Protein AF-Z4WSS7-F1 (afdb_monomer)

Radius of gyration: 13.34 Å; Cα contacts (8 Å, |Δi|>4): 47; chains: 1; bounding box: 23×24×42 Å

Mean predicted aligned error: 6.78 Å

Solvent-accessible surface area (backbone atoms only — not comparable to full-atom values): 4264 Å² total; per-residue (Å²): 131,86,82,86,75,85,85,89,62,98,41,77,67,62,47,56,77,77,38,51,47,77,76,48,63,52,50,73,67,55,53,61,74,64,61,50,29,67,94,48,51,47,79,56,97,72,38,74,46,71,30,76,88,79,86,69,82,81,75,76,84,126

Organism: NCBI:txid887901

Foldseek 3Di:
DPDPDDDDDPDLVRVCVPDPCVQQVHDSVRCVVQVAEQVRWDDDPRDIGHHDDDDDDPPPPD

Sequence (62 aa):
MYGGRHYYFGSIASTYEIFTPDEFGVSIHTLWAYKIIEEHPYIGKKSEVRGGEIKRKTNKAR

Secondary structure (DSSP, 8-state):
--TT-----SSHHHHTTTS-HHHHTS-HHHHHHHT--SSS-EE-SS-EE-------------

pLDDT: mean 82.37, std 12.14, range [40.47, 92.0]

Structure (mmCIF, N/CA/C/O backbone):
data_AF-Z4WSS7-F1
#
_entry.id   AF-Z4WSS7-F1
#
loop_
_atom_site.group_PDB
_atom_site.id
_atom_site.type_symbol
_atom_site.label_atom_id
_atom_site.label_alt_id
_atom_site.label_comp_id
_atom_site.label_asym_id
_atom_site.label_entity_id
_atom_site.label_seq_id
_atom_site.pdbx_PDB_ins_code
_atom_site.Cartn_x
_atom_site.Cartn_y
_atom_site.Cartn_z
_atom_site.occupancy
_atom_site.B_iso_or_equiv
_atom_site.auth_seq_id
_atom_site.auth_comp_id
_atom_site.auth_asym_id
_atom_site.auth_atom_id
_atom_site.pdbx_PDB_model_num
ATOM 1 N N . MET A 1 1 ? -11.278 -16.436 2.587 1.00 40.47 1 MET A N 1
ATOM 2 C CA . MET A 1 1 ? -10.922 -16.261 1.163 1.00 40.47 1 MET A CA 1
ATOM 3 C C . MET A 1 1 ? -11.830 -15.178 0.601 1.00 40.47 1 MET A C 1
ATOM 5 O O . MET A 1 1 ? -13.023 -15.420 0.483 1.00 40.47 1 MET A O 1
ATOM 9 N N . TYR A 1 2 ? -11.324 -13.970 0.345 1.00 49.34 2 TYR A N 1
ATOM 10 C CA . TYR A 1 2 ? -12.124 -12.907 -0.272 1.00 49.34 2 TYR A CA 1
ATOM 11 C C . TYR A 1 2 ? -12.311 -13.217 -1.769 1.00 49.34 2 TYR A C 1
ATOM 13 O O . TYR A 1 2 ? -11.521 -12.799 -2.601 1.00 49.34 2 TYR A O 1
ATOM 21 N N . GLY A 1 3 ? -13.320 -14.032 -2.093 1.00 53.56 3 GLY A N 1
ATOM 22 C CA . GLY A 1 3 ? -14.109 -13.984 -3.334 1.00 53.56 3 GLY A CA 1
ATOM 23 C C . GLY A 1 3 ? -13.432 -13.991 -4.715 1.00 53.56 3 GLY A C 1
ATOM 24 O O . GLY A 1 3 ? -14.124 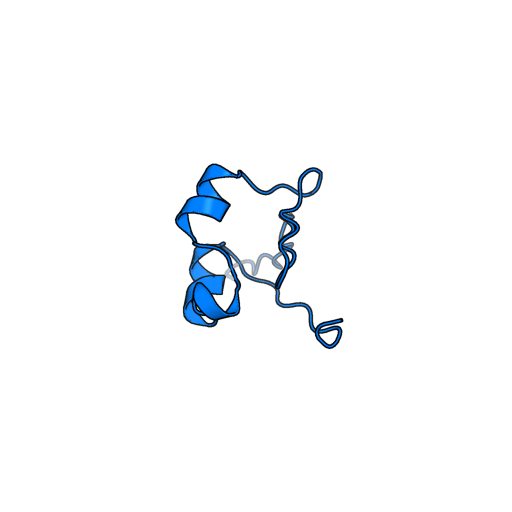-13.664 -5.673 1.00 53.56 3 GLY A O 1
ATOM 25 N N . GLY A 1 4 ? -12.142 -14.313 -4.857 1.00 65.56 4 GLY A N 1
ATOM 26 C CA . GLY A 1 4 ? -11.483 -14.557 -6.153 1.00 65.56 4 GLY A CA 1
ATOM 27 C C . GLY A 1 4 ? -11.470 -13.383 -7.145 1.00 65.56 4 GLY A C 1
ATOM 28 O O . GLY A 1 4 ? -11.211 -13.593 -8.328 1.00 65.56 4 GLY A O 1
ATOM 29 N N . ARG A 1 5 ? -11.771 -12.153 -6.708 1.00 77.81 5 ARG A N 1
ATOM 30 C CA . ARG A 1 5 ? -11.749 -10.968 -7.578 1.00 77.81 5 ARG A CA 1
ATOM 31 C C . ARG A 1 5 ? -10.378 -10.314 -7.530 1.00 77.81 5 ARG A C 1
ATOM 33 O O . ARG A 1 5 ? -9.933 -9.886 -6.470 1.00 77.81 5 ARG A O 1
ATOM 40 N N . HIS A 1 6 ? -9.749 -10.207 -8.694 1.00 82.94 6 HIS A N 1
ATOM 41 C CA . HIS A 1 6 ? -8.501 -9.482 -8.881 1.00 82.94 6 HIS A CA 1
ATOM 42 C C . HIS A 1 6 ? -8.805 -8.115 -9.489 1.00 82.94 6 HIS A C 1
ATOM 44 O O . HIS A 1 6 ? -9.496 -8.022 -10.504 1.00 82.94 6 HIS A O 1
ATOM 50 N N . TYR A 1 7 ? -8.282 -7.062 -8.868 1.00 85.69 7 TYR A N 1
ATOM 51 C CA . TYR A 1 7 ? -8.359 -5.703 -9.386 1.00 85.69 7 TYR A CA 1
ATOM 52 C C . TYR A 1 7 ? -6.966 -5.263 -9.830 1.00 85.69 7 TYR A C 1
ATOM 54 O O . TYR A 1 7 ? -5.987 -5.487 -9.119 1.00 85.69 7 TYR A O 1
ATOM 62 N N . TYR A 1 8 ? -6.883 -4.639 -11.003 1.00 87.06 8 TYR A N 1
ATOM 63 C CA . TYR A 1 8 ? -5.626 -4.168 -11.578 1.00 87.06 8 TYR A CA 1
ATOM 64 C C . TYR A 1 8 ? -5.646 -2.648 -11.647 1.00 87.06 8 TYR A C 1
ATOM 66 O O . TYR A 1 8 ? -6.500 -2.059 -12.309 1.00 87.06 8 TYR A O 1
ATOM 74 N N . PHE A 1 9 ? -4.684 -2.020 -10.978 1.00 87.56 9 PHE A N 1
ATOM 75 C CA . PHE A 1 9 ? -4.583 -0.570 -10.876 1.00 87.56 9 PHE A CA 1
ATOM 76 C C . PHE A 1 9 ? -3.268 -0.083 -11.453 1.00 87.56 9 PHE A C 1
ATOM 78 O O . PHE A 1 9 ? -2.232 -0.700 -11.244 1.00 87.56 9 PHE A O 1
ATOM 85 N N . GLY A 1 10 ? -3.312 1.054 -12.151 1.00 86.75 10 GLY A N 1
ATOM 86 C CA . GLY A 1 10 ? -2.127 1.685 -12.739 1.00 86.75 10 GLY A CA 1
ATOM 87 C C . GLY A 1 10 ? -1.123 2.214 -11.715 1.00 86.75 10 GLY A C 1
ATOM 88 O O . GLY A 1 10 ? 0.032 2.451 -12.050 1.00 86.75 10 GLY A O 1
ATOM 89 N N . SER A 1 11 ? -1.572 2.437 -10.482 1.00 87.50 11 SER A N 1
ATOM 90 C CA . SER A 1 11 ? -0.764 2.957 -9.389 1.00 87.50 11 SER A CA 1
ATOM 91 C C . SER A 1 11 ? -1.375 2.546 -8.052 1.00 87.50 11 SER A C 1
ATOM 93 O O . SER A 1 11 ? -2.571 2.264 -7.978 1.00 87.50 11 SER A O 1
ATOM 95 N N . ILE A 1 12 ? -0.572 2.577 -6.984 1.00 89.12 12 ILE A N 1
ATOM 96 C CA . ILE A 1 12 ? -1.073 2.368 -5.618 1.00 89.12 12 ILE A CA 1
ATOM 97 C C . ILE A 1 12 ? -2.116 3.439 -5.267 1.00 89.12 12 ILE A C 1
ATOM 99 O O . ILE A 1 12 ? -3.112 3.114 -4.636 1.00 89.12 12 ILE A O 1
ATOM 103 N N . ALA A 1 13 ? -1.932 4.689 -5.709 1.00 90.69 13 ALA A N 1
ATOM 104 C CA . ALA A 1 13 ? -2.873 5.775 -5.434 1.00 90.69 13 ALA A CA 1
ATOM 105 C C . ALA A 1 13 ? -4.273 5.488 -5.995 1.00 90.69 13 ALA A C 1
ATOM 107 O O . ALA A 1 13 ? -5.253 5.641 -5.274 1.00 90.69 13 ALA A O 1
ATOM 108 N N . SER A 1 14 ? -4.356 4.974 -7.227 1.00 89.88 14 SER A N 1
ATOM 109 C CA . SER A 1 14 ? -5.633 4.626 -7.866 1.00 89.88 14 SER A CA 1
ATOM 110 C C . SER A 1 14 ? -6.402 3.527 -7.130 1.00 89.88 14 SER A C 1
ATOM 112 O O . SER A 1 14 ? -7.625 3.481 -7.204 1.00 89.88 14 SER A O 1
ATOM 114 N N . THR A 1 15 ? -5.716 2.656 -6.384 1.00 89.38 15 THR A N 1
ATOM 115 C CA . THR A 1 15 ? -6.376 1.674 -5.512 1.00 89.38 15 THR A CA 1
ATOM 116 C C . THR A 1 15 ? -7.184 2.364 -4.409 1.00 89.38 15 THR A C 1
ATOM 118 O O . THR A 1 15 ? -8.297 1.937 -4.105 1.00 89.38 15 THR A O 1
ATOM 121 N N . TYR A 1 16 ? -6.659 3.454 -3.838 1.00 90.00 16 TYR A N 1
ATOM 122 C CA . TYR A 1 16 ? -7.301 4.184 -2.736 1.00 90.00 16 TYR A CA 1
ATOM 123 C C . TYR A 1 16 ? -8.396 5.158 -3.182 1.00 90.00 16 TYR A C 1
ATOM 125 O O . TYR A 1 16 ? -9.078 5.734 -2.341 1.00 90.00 16 TYR A O 1
ATOM 133 N N . GLU A 1 17 ? -8.599 5.331 -4.490 1.00 90.62 17 GLU A N 1
ATOM 134 C CA . GLU A 1 17 ? -9.778 6.031 -5.014 1.00 90.62 17 GLU A CA 1
ATOM 135 C C . GLU A 1 17 ? -11.048 5.173 -4.897 1.00 90.62 17 GLU A C 1
ATOM 137 O O . GLU A 1 17 ? -12.156 5.701 -4.904 1.00 90.62 17 GLU A O 1
ATOM 142 N N . ILE A 1 18 ? -10.887 3.848 -4.785 1.00 90.06 18 ILE A N 1
ATOM 143 C CA . ILE A 1 18 ? -11.987 2.877 -4.706 1.00 90.06 18 ILE A CA 1
ATOM 144 C C . ILE A 1 18 ? -12.069 2.245 -3.319 1.00 90.06 18 ILE A C 1
ATOM 146 O O . ILE A 1 18 ? -13.168 2.015 -2.822 1.00 90.06 18 ILE A O 1
ATOM 150 N N . PHE A 1 19 ? -10.923 1.953 -2.701 1.00 88.50 19 PHE A N 1
ATOM 151 C CA . PHE A 1 19 ? -10.856 1.302 -1.397 1.00 88.50 19 PHE A CA 1
ATOM 152 C C . PHE A 1 19 ? -10.364 2.258 -0.321 1.00 88.50 19 PHE A C 1
ATOM 154 O O . PHE A 1 19 ? -9.350 2.938 -0.478 1.00 88.50 19 PHE A O 1
ATOM 161 N N . THR A 1 20 ? -11.024 2.250 0.829 1.00 89.75 20 THR A N 1
ATOM 162 C CA . THR A 1 20 ? -10.513 2.966 1.998 1.00 89.75 20 THR A CA 1
ATOM 163 C C . THR A 1 20 ? -9.385 2.176 2.683 1.00 89.75 20 THR A C 1
ATOM 165 O O . THR A 1 20 ? -9.331 0.947 2.579 1.00 89.75 20 THR A O 1
ATOM 168 N N . PRO A 1 21 ? -8.481 2.835 3.436 1.00 89.88 21 PRO A N 1
ATOM 169 C CA . PRO A 1 21 ? -7.432 2.145 4.192 1.00 89.88 21 PRO A CA 1
ATOM 170 C C . PRO A 1 21 ? -7.959 1.110 5.191 1.00 89.88 21 PRO A C 1
ATOM 172 O O . PRO A 1 21 ? -7.288 0.110 5.440 1.00 89.88 21 PRO A O 1
ATOM 175 N N . ASP A 1 22 ? -9.155 1.326 5.751 1.00 88.75 22 ASP A N 1
ATOM 176 C CA . ASP A 1 22 ? -9.773 0.369 6.671 1.00 88.75 22 ASP A CA 1
ATOM 177 C C . ASP A 1 22 ? -10.222 -0.901 5.937 1.00 88.75 22 ASP A C 1
ATOM 179 O O . ASP A 1 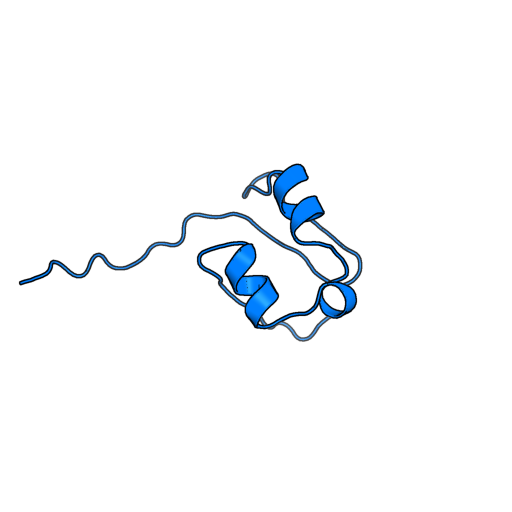22 ? -9.899 -2.012 6.366 1.00 88.75 22 ASP A O 1
ATOM 183 N N . GLU A 1 23 ? -10.879 -0.753 4.781 1.00 87.88 23 GLU A N 1
ATOM 184 C CA . GLU A 1 23 ? -11.289 -1.876 3.930 1.00 87.88 23 GLU A CA 1
ATOM 185 C C . GLU A 1 23 ? -10.082 -2.655 3.412 1.00 87.88 23 GLU A C 1
ATOM 187 O O . GLU A 1 23 ? -10.048 -3.885 3.490 1.00 87.88 23 GLU A O 1
ATOM 192 N N . PHE A 1 24 ? -9.063 -1.935 2.943 1.00 86.25 24 PHE A N 1
ATOM 193 C CA . PHE A 1 24 ? -7.849 -2.525 2.395 1.00 86.25 24 PHE A CA 1
ATOM 194 C C . PHE A 1 24 ? -6.951 -3.135 3.487 1.00 86.25 24 PHE A C 1
ATOM 196 O O . PHE A 1 24 ? -6.211 -4.087 3.229 1.00 86.25 24 PHE A O 1
ATOM 203 N N . GLY A 1 25 ? -7.055 -2.635 4.724 1.00 89.12 25 GLY A N 1
ATOM 204 C CA . GLY A 1 25 ? -6.314 -3.101 5.898 1.00 89.12 25 GLY A CA 1
ATOM 205 C C . GLY A 1 25 ? -4.871 -2.599 5.979 1.00 89.12 25 GLY A C 1
ATOM 206 O O . GLY A 1 25 ? -4.094 -3.110 6.783 1.00 89.12 25 GLY A O 1
ATOM 207 N N . VAL A 1 26 ? -4.502 -1.631 5.142 1.00 90.38 26 VAL A N 1
ATOM 208 C CA . VAL A 1 26 ? -3.168 -1.032 5.072 1.00 90.38 26 VAL A CA 1
ATOM 209 C C . VAL A 1 26 ? -3.295 0.392 4.533 1.00 90.38 26 VAL A C 1
ATOM 211 O O . VAL A 1 26 ? -4.245 0.709 3.822 1.00 90.38 26 VAL A O 1
ATOM 214 N N . SER A 1 27 ? -2.366 1.269 4.912 1.00 91.94 27 SER A N 1
ATOM 215 C CA . SER A 1 27 ? -2.342 2.651 4.429 1.00 91.94 27 SER A CA 1
ATOM 216 C C . SER A 1 27 ? -1.525 2.792 3.143 1.00 91.94 27 SER A C 1
ATOM 218 O O . SER A 1 27 ? -0.570 2.044 2.911 1.00 91.94 27 SER A O 1
ATOM 220 N N . ILE A 1 28 ? -1.845 3.809 2.336 1.00 91.56 28 ILE A N 1
ATOM 221 C CA . ILE A 1 28 ? -1.089 4.135 1.119 1.00 91.56 28 ILE A CA 1
ATOM 222 C C . ILE A 1 28 ? 0.398 4.372 1.412 1.00 91.56 28 ILE A C 1
ATOM 224 O O . ILE A 1 28 ? 1.262 3.845 0.712 1.00 91.56 28 ILE A O 1
ATOM 228 N N . HIS A 1 29 ? 0.700 5.081 2.503 1.00 92.00 29 HIS A N 1
ATOM 229 C CA . HIS A 1 29 ? 2.067 5.372 2.930 1.00 92.00 29 HIS A CA 1
ATOM 230 C C . HIS A 1 29 ? 2.841 4.101 3.286 1.00 92.00 29 HIS A C 1
ATOM 232 O O . HIS A 1 29 ? 4.013 3.983 2.937 1.00 92.00 29 HIS A O 1
ATOM 238 N N . THR A 1 30 ? 2.189 3.128 3.930 1.00 91.06 30 THR A N 1
ATOM 239 C CA . THR A 1 30 ? 2.807 1.833 4.246 1.00 91.06 30 THR A CA 1
ATOM 240 C C . THR A 1 30 ? 3.170 1.076 2.974 1.00 91.06 30 THR A C 1
ATOM 242 O O . THR A 1 30 ? 4.282 0.574 2.872 1.00 91.06 30 THR A O 1
ATOM 245 N N . LEU A 1 31 ? 2.271 1.032 1.986 1.00 89.56 31 LEU A N 1
ATOM 246 C CA . LEU A 1 31 ? 2.531 0.358 0.710 1.00 89.56 31 LEU A CA 1
ATOM 247 C C . LEU A 1 31 ? 3.677 1.017 -0.071 1.00 89.56 31 LEU A C 1
ATOM 249 O O . LEU A 1 31 ? 4.501 0.318 -0.658 1.00 89.56 31 LEU A O 1
ATOM 253 N N . TRP A 1 32 ? 3.770 2.349 -0.046 1.00 89.69 32 TRP A N 1
ATOM 254 C CA . TRP A 1 32 ? 4.903 3.068 -0.635 1.00 89.69 32 TRP A CA 1
ATOM 255 C C . TRP A 1 32 ? 6.218 2.802 0.093 1.00 89.69 32 TRP A C 1
ATOM 257 O O . 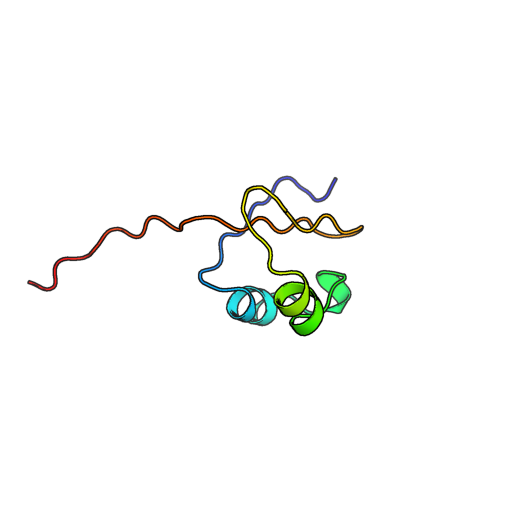TRP A 1 32 ? 7.226 2.530 -0.558 1.00 89.69 32 TRP A O 1
ATOM 267 N N . ALA A 1 33 ? 6.214 2.831 1.427 1.00 91.56 33 ALA A N 1
ATOM 268 C CA . ALA A 1 33 ? 7.397 2.530 2.229 1.00 91.56 33 ALA A CA 1
ATOM 269 C C . ALA A 1 33 ? 7.870 1.079 2.040 1.00 91.56 33 ALA A C 1
ATOM 271 O O . ALA A 1 33 ? 9.071 0.819 2.039 1.00 91.56 33 ALA A O 1
ATOM 272 N N . TYR A 1 34 ? 6.931 0.154 1.831 1.00 90.50 34 TYR A N 1
ATOM 273 C CA . TYR A 1 34 ? 7.199 -1.269 1.638 1.00 90.50 34 TYR A CA 1
ATOM 274 C C . TYR A 1 34 ? 7.842 -1.599 0.282 1.00 90.50 34 TYR A C 1
ATOM 276 O O . TYR A 1 34 ? 8.471 -2.642 0.156 1.00 90.50 34 TYR A O 1
ATOM 284 N N . LYS A 1 35 ? 7.723 -0.715 -0.723 1.00 87.38 35 LYS A N 1
ATOM 285 C CA . LYS A 1 35 ? 8.280 -0.908 -2.079 1.00 87.38 35 LYS A CA 1
ATOM 286 C C . LYS A 1 35 ? 7.885 -2.252 -2.704 1.00 87.38 35 LYS A C 1
ATOM 288 O O . LYS A 1 35 ? 8.725 -3.087 -3.024 1.00 87.38 35 LYS A O 1
ATOM 293 N N . ILE A 1 36 ? 6.583 -2.436 -2.882 1.00 88.06 36 ILE A N 1
ATOM 294 C CA . ILE A 1 36 ? 5.997 -3.673 -3.410 1.00 88.06 36 ILE A CA 1
ATOM 295 C C . ILE A 1 36 ? 6.515 -3.943 -4.825 1.00 88.06 36 ILE A C 1
ATOM 297 O O . ILE A 1 36 ? 6.369 -3.105 -5.717 1.00 88.06 36 ILE A O 1
ATOM 301 N N . ILE A 1 37 ? 7.058 -5.137 -5.028 1.00 87.38 37 ILE A N 1
ATOM 302 C CA . ILE A 1 37 ? 7.526 -5.649 -6.321 1.00 87.38 37 ILE A CA 1
ATOM 303 C C . ILE A 1 37 ? 6.988 -7.068 -6.529 1.00 87.38 37 ILE A C 1
ATOM 305 O O . ILE A 1 37 ? 6.389 -7.643 -5.621 1.00 87.38 37 ILE A O 1
ATOM 309 N N . GLU A 1 38 ? 7.180 -7.637 -7.717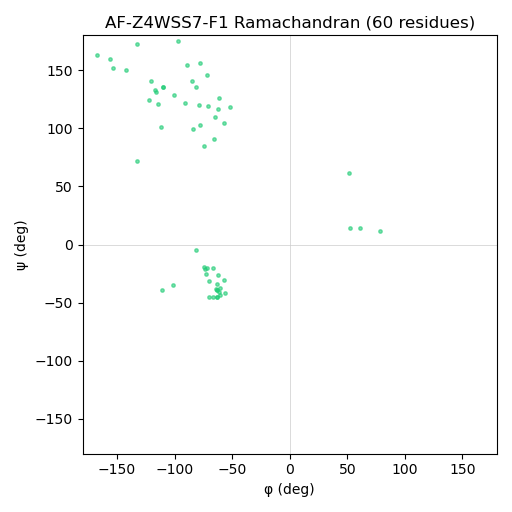 1.00 84.44 38 GLU A N 1
ATOM 310 C CA . GLU A 1 38 ? 6.666 -8.976 -8.041 1.00 84.44 38 GLU A CA 1
ATOM 311 C C . GLU A 1 38 ? 7.260 -10.061 -7.126 1.00 84.44 38 GLU A C 1
ATOM 313 O O . GLU A 1 38 ? 6.532 -10.913 -6.622 1.00 84.44 38 GLU A O 1
ATOM 318 N N . GLU A 1 39 ? 8.560 -9.966 -6.825 1.00 87.44 39 GLU A N 1
ATOM 319 C CA . GLU A 1 39 ? 9.275 -10.866 -5.902 1.00 87.44 39 GLU A CA 1
ATOM 320 C C . GLU A 1 39 ? 8.962 -10.616 -4.419 1.00 87.44 39 GLU A C 1
ATOM 322 O O . GLU A 1 39 ? 9.185 -11.486 -3.578 1.00 87.44 39 GLU A O 1
ATOM 327 N N . HIS A 1 40 ? 8.438 -9.437 -4.083 1.00 88.56 40 HIS A N 1
ATOM 328 C CA . HIS A 1 40 ? 8.137 -9.038 -2.711 1.00 88.56 40 HIS A CA 1
ATOM 329 C C . HIS A 1 40 ? 6.727 -8.444 -2.621 1.00 88.56 40 HIS A C 1
ATOM 331 O O . HIS A 1 40 ? 6.558 -7.223 -2.492 1.00 88.56 40 HIS A O 1
ATOM 337 N N . PRO A 1 41 ? 5.695 -9.301 -2.735 1.00 90.50 41 PRO A N 1
ATOM 338 C CA . PRO A 1 41 ? 4.319 -8.866 -2.603 1.00 90.50 41 PRO A CA 1
ATOM 339 C C . PRO A 1 41 ? 4.008 -8.530 -1.144 1.00 90.50 41 PRO A C 1
ATOM 341 O O . PRO A 1 41 ? 4.479 -9.184 -0.213 1.00 90.50 41 PRO A O 1
ATOM 344 N N . TYR A 1 42 ? 3.158 -7.530 -0.938 1.00 90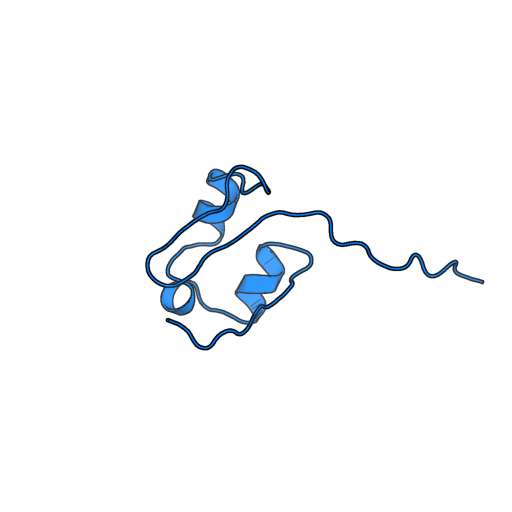.31 42 TYR A N 1
ATOM 345 C CA . TYR A 1 42 ? 2.608 -7.255 0.381 1.00 90.31 42 TYR A CA 1
ATOM 346 C C . TYR A 1 42 ? 1.478 -8.246 0.667 1.00 90.31 42 TYR A C 1
ATOM 348 O O . TYR A 1 42 ? 0.471 -8.261 -0.043 1.00 90.31 42 TYR A O 1
ATOM 356 N N . ILE A 1 43 ? 1.622 -9.044 1.724 1.00 89.50 43 ILE A N 1
ATOM 357 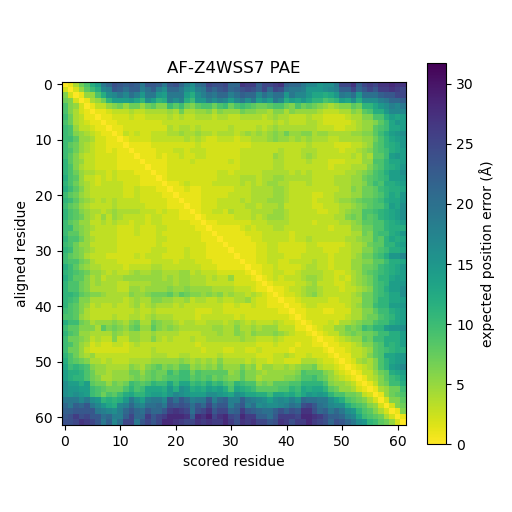C CA . ILE A 1 43 ? 0.609 -10.008 2.164 1.00 89.50 43 ILE A CA 1
ATOM 358 C C . ILE A 1 43 ? 0.046 -9.5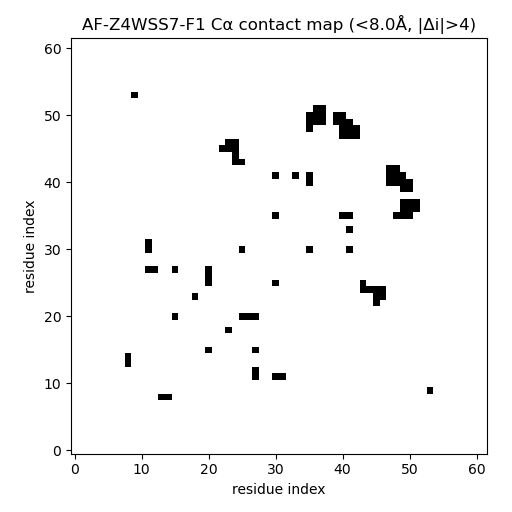32 3.504 1.00 89.50 43 ILE A C 1
ATOM 360 O O . ILE A 1 43 ? 0.666 -9.690 4.555 1.00 89.50 43 ILE A O 1
ATOM 364 N N . GLY A 1 44 ? -1.132 -8.915 3.458 1.00 86.12 44 GLY A N 1
ATOM 365 C CA . GLY A 1 44 ? -1.866 -8.469 4.634 1.00 86.12 44 GLY A CA 1
ATOM 366 C C . GLY A 1 44 ? -2.936 -9.468 5.071 1.00 86.12 44 GLY A C 1
ATOM 367 O O . GLY A 1 44 ? -3.238 -10.453 4.401 1.00 86.12 44 GLY A O 1
ATOM 368 N N . LYS A 1 45 ? -3.579 -9.176 6.206 1.00 83.38 45 LYS A N 1
ATOM 369 C CA . LYS A 1 45 ? -4.680 -9.999 6.737 1.00 83.38 45 LYS A CA 1
ATOM 370 C C . LYS A 1 45 ? -5.961 -9.904 5.892 1.00 83.38 45 LYS A C 1
ATOM 372 O O . LYS A 1 45 ? -6.732 -10.860 5.851 1.00 83.38 45 LYS A O 1
ATOM 377 N N . LYS A 1 46 ? -6.202 -8.745 5.266 1.00 85.56 46 LYS A N 1
ATOM 378 C CA . LYS A 1 46 ? -7.394 -8.466 4.441 1.00 85.56 46 LYS A CA 1
ATOM 379 C C . LYS A 1 46 ? -7.113 -8.560 2.936 1.00 85.56 46 LYS A C 1
ATOM 381 O O . LYS A 1 46 ? -7.975 -9.028 2.197 1.00 85.56 46 LYS A O 1
ATOM 386 N N . SER A 1 47 ? -5.913 -8.165 2.509 1.00 85.06 47 SER A N 1
ATOM 387 C CA . SER A 1 47 ? -5.580 -7.939 1.098 1.00 85.06 47 SER A CA 1
ATOM 388 C C . SER A 1 47 ? -4.158 -8.391 0.784 1.00 85.06 47 SER A C 1
ATOM 390 O O . SER A 1 47 ? -3.269 -8.293 1.631 1.00 85.06 47 SER A O 1
ATOM 392 N N . GLU A 1 48 ? -3.937 -8.816 -0.454 1.00 88.62 48 GLU A N 1
ATOM 393 C CA . GLU A 1 48 ? -2.612 -9.075 -1.010 1.00 88.62 48 GLU A CA 1
ATOM 394 C C . GLU A 1 48 ? -2.365 -8.111 -2.174 1.00 88.62 48 GLU A C 1
ATOM 396 O O . GLU A 1 48 ? -3.236 -7.928 -3.027 1.00 88.62 48 GLU A O 1
ATOM 401 N N . VAL A 1 49 ? -1.191 -7.480 -2.208 1.00 88.44 49 VAL A N 1
ATOM 402 C CA . VAL A 1 49 ? -0.806 -6.523 -3.250 1.00 88.44 49 VAL A CA 1
ATOM 403 C C . VAL A 1 49 ? 0.471 -7.004 -3.913 1.00 88.44 49 VAL A C 1
ATOM 405 O O . VAL A 1 49 ? 1.487 -7.203 -3.250 1.00 88.44 49 VAL A O 1
ATOM 408 N N . ARG A 1 50 ? 0.422 -7.158 -5.235 1.00 89.50 50 ARG A N 1
ATOM 409 C CA . ARG A 1 50 ? 1.560 -7.572 -6.058 1.00 89.50 50 ARG A CA 1
ATOM 410 C C . ARG A 1 50 ? 1.917 -6.441 -7.013 1.00 89.50 50 ARG A C 1
ATOM 412 O O . ARG A 1 50 ? 1.028 -5.879 -7.653 1.00 89.50 50 ARG A O 1
ATOM 419 N N . GLY A 1 51 ? 3.198 -6.097 -7.081 1.00 86.00 51 GLY A N 1
ATOM 420 C CA . GLY A 1 51 ? 3.721 -5.179 -8.089 1.00 86.00 51 GLY A CA 1
ATOM 421 C C . GLY A 1 51 ? 4.033 -5.951 -9.366 1.00 86.00 51 GLY A C 1
ATOM 422 O O . GLY A 1 51 ? 4.520 -7.070 -9.285 1.00 86.00 51 GLY A O 1
ATOM 423 N N . GLY A 1 52 ? 3.754 -5.374 -10.531 1.00 84.44 52 GLY A N 1
ATOM 424 C CA . GLY A 1 52 ? 4.067 -6.000 -11.814 1.00 84.44 52 GLY A CA 1
ATOM 425 C C . GLY A 1 52 ? 3.941 -5.013 -12.967 1.00 84.44 52 GLY A C 1
ATOM 426 O O . GLY A 1 52 ? 3.323 -3.952 -12.833 1.00 84.44 52 GLY A O 1
ATOM 427 N N . GLU A 1 53 ? 4.531 -5.354 -14.110 1.00 80.06 53 GLU A N 1
ATOM 428 C CA . GLU A 1 53 ? 4.400 -4.545 -15.318 1.00 80.06 53 GLU A CA 1
ATOM 429 C C . GLU A 1 53 ? 2.989 -4.652 -15.900 1.00 80.06 53 GLU A C 1
ATOM 431 O O . GLU A 1 53 ? 2.535 -5.708 -16.350 1.00 80.06 53 GLU A O 1
ATOM 436 N N 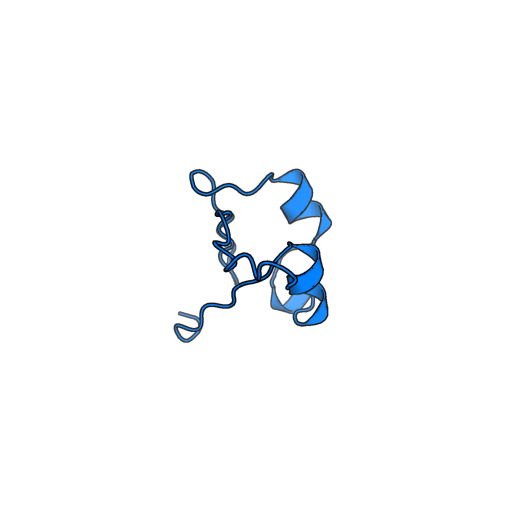. ILE A 1 54 ? 2.299 -3.516 -15.967 1.00 76.44 54 ILE A N 1
ATOM 437 C CA . ILE A 1 54 ? 1.015 -3.430 -16.653 1.00 76.44 54 ILE A CA 1
ATOM 438 C C . ILE A 1 54 ? 1.296 -3.217 -18.135 1.00 76.44 54 ILE A C 1
ATOM 440 O O . ILE A 1 54 ? 1.534 -2.094 -18.586 1.00 76.44 54 ILE A O 1
ATOM 444 N N . LYS A 1 55 ? 1.231 -4.300 -18.913 1.00 69.81 55 LYS A N 1
ATOM 445 C CA . LYS A 1 55 ? 1.315 -4.235 -20.376 1.00 69.81 55 LYS A CA 1
ATOM 446 C C . LYS A 1 55 ? 0.096 -3.498 -20.934 1.00 69.81 55 LYS A C 1
ATOM 448 O O . LYS A 1 55 ? -0.939 -4.094 -21.222 1.00 69.81 55 LYS A O 1
ATOM 453 N N . ARG A 1 56 ? 0.212 -2.180 -21.096 1.00 67.94 56 ARG A N 1
ATOM 454 C CA . ARG A 1 56 ? -0.758 -1.380 -21.848 1.00 67.94 56 ARG A CA 1
ATOM 455 C C . ARG A 1 56 ? -0.457 -1.486 -23.337 1.00 67.94 56 ARG A C 1
ATOM 457 O O . ARG A 1 56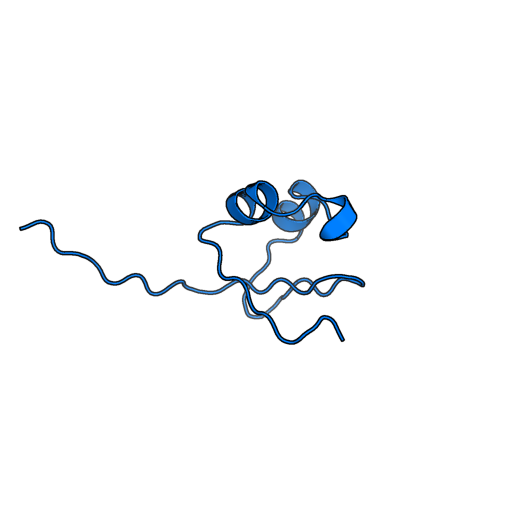 ? 0.687 -1.353 -23.765 1.00 67.94 56 ARG A O 1
ATOM 464 N N . LYS A 1 57 ? -1.500 -1.686 -24.146 1.00 71.81 57 LYS A N 1
ATOM 465 C CA . LYS A 1 57 ? -1.393 -1.556 -25.601 1.00 71.81 57 LYS A CA 1
ATOM 466 C C . LYS A 1 57 ? -1.019 -0.105 -25.902 1.00 71.81 57 LYS A C 1
ATOM 468 O O . LYS A 1 57 ? -1.790 0.795 -25.579 1.00 71.81 57 LYS A O 1
ATOM 473 N N . THR A 1 58 ? 0.155 0.125 -26.490 1.00 61.31 58 THR A N 1
ATOM 474 C CA . THR A 1 58 ? 0.501 1.460 -26.981 1.00 61.31 58 THR A CA 1
ATOM 475 C C . THR A 1 58 ? -0.471 1.777 -28.112 1.00 61.31 58 THR A C 1
ATOM 477 O O . THR A 1 58 ? -0.486 1.106 -29.147 1.00 61.31 58 THR A O 1
ATOM 480 N N . ASN A 1 59 ? -1.384 2.717 -27.885 1.00 65.75 59 ASN A N 1
ATOM 481 C CA . ASN A 1 59 ? -2.181 3.234 -28.979 1.00 65.75 59 ASN A CA 1
ATOM 482 C C . ASN A 1 59 ? -1.251 4.209 -29.697 1.00 65.75 59 ASN A C 1
ATOM 484 O O . ASN A 1 59 ? -0.977 5.287 -29.171 1.00 65.75 59 ASN A O 1
ATOM 488 N N . LYS A 1 60 ? -0.683 3.799 -30.840 1.00 57.84 60 LYS A N 1
ATOM 489 C CA . LYS A 1 60 ? 0.016 4.731 -31.731 1.00 57.84 60 LYS A CA 1
ATOM 490 C C . LYS A 1 60 ? -1.011 5.806 -32.075 1.00 57.84 60 LYS A C 1
ATOM 492 O O . LYS A 1 60 ? -1.953 5.520 -32.811 1.00 57.84 60 LYS A O 1
ATOM 497 N N . ALA A 1 61 ? -0.874 6.985 -31.468 1.00 60.09 61 ALA A N 1
ATOM 498 C CA . ALA A 1 61 ? -1.598 8.167 -31.900 1.00 60.09 61 ALA A CA 1
ATOM 499 C C . ALA A 1 61 ? -1.337 8.295 -33.405 1.00 60.09 61 ALA A C 1
ATOM 501 O O . ALA A 1 61 ? -0.179 8.285 -33.835 1.00 60.09 61 ALA A O 1
ATOM 502 N N . ARG A 1 62 ? -2.418 8.218 -34.178 1.00 53.12 62 ARG A N 1
ATOM 503 C CA . ARG A 1 62 ? -2.397 8.288 -35.634 1.00 53.12 62 ARG A CA 1
ATOM 504 C C . ARG A 1 62 ? -2.319 9.741 -36.067 1.00 53.12 62 ARG A C 1
ATOM 506 O O . ARG A 1 62 ? -2.952 10.568 -35.376 1.00 53.12 62 ARG A O 1
#